Protein AF-A0A523ZZX2-F1 (afdb_monomer_lite)

Foldseek 3Di:
DDPPLLVVLVVVLLVQQVQAPDNVSNVQLVVQLVVCCVVPVPDDSLLSVLSNQQQSLNSPVVLDQDCVVDPDPVVSSVSRRVSSLVVSLVSCVVDPDDPVSNVSSSVND

pLDDT: mean 96.43, std 6.87, range [45.81, 98.75]

Structure (mmCIF, N/CA/C/O backbone):
data_AF-A0A523ZZX2-F1
#
_entry.id   AF-A0A523ZZX2-F1
#
loop_
_atom_site.group_PDB
_atom_site.id
_atom_site.type_symbol
_atom_site.label_atom_id
_atom_site.label_alt_id
_atom_site.label_comp_id
_atom_site.label_asym_id
_atom_site.label_entity_id
_atom_site.label_seq_id
_atom_site.pdbx_PDB_ins_code
_atom_site.Cartn_x
_atom_site.Cartn_y
_atom_site.Cartn_z
_atom_site.occupancy
_atom_site.B_iso_or_equiv
_atom_site.auth_seq_id
_atom_site.auth_comp_id
_atom_site.auth_asym_id
_atom_site.auth_atom_id
_atom_site.pdbx_PDB_model_num
ATOM 1 N N . MET A 1 1 ? 1.310 -0.068 28.083 1.00 45.81 1 MET A N 1
ATOM 2 C CA . MET A 1 1 ? 0.956 0.819 26.951 1.00 45.81 1 MET A CA 1
ATOM 3 C C . MET A 1 1 ? 0.427 -0.052 25.826 1.00 45.81 1 MET A C 1
ATOM 5 O O . MET A 1 1 ? 1.131 -0.978 25.446 1.00 45.81 1 MET A O 1
ATOM 9 N N . SER A 1 2 ? -0.796 0.165 25.332 1.00 57.66 2 SER A N 1
ATOM 10 C CA . SER A 1 2 ? -1.259 -0.560 24.141 1.00 57.66 2 SER A CA 1
ATOM 11 C C . SER A 1 2 ? -0.633 0.088 22.910 1.00 57.66 2 SER A C 1
ATOM 13 O O . SER A 1 2 ? -0.887 1.262 22.643 1.00 57.66 2 SER A O 1
ATOM 15 N N . ILE A 1 3 ? 0.190 -0.648 22.169 1.00 69.75 3 ILE A N 1
ATOM 16 C CA . ILE A 1 3 ? 0.691 -0.178 20.877 1.00 69.75 3 ILE A CA 1
ATOM 17 C C . ILE A 1 3 ? -0.514 0.029 19.954 1.00 69.75 3 ILE A C 1
ATOM 19 O O . ILE A 1 3 ? -1.322 -0.883 19.761 1.00 69.75 3 ILE A O 1
ATOM 23 N N . ASN A 1 4 ? -0.647 1.227 19.381 1.00 90.06 4 ASN A N 1
ATOM 24 C CA . ASN A 1 4 ? -1.592 1.458 18.295 1.00 90.06 4 ASN A CA 1
ATOM 25 C C . ASN A 1 4 ? -1.035 0.794 17.028 1.00 90.06 4 ASN A C 1
ATOM 27 O O . ASN A 1 4 ? -0.315 1.417 16.249 1.00 90.06 4 ASN A O 1
ATOM 31 N N . TYR A 1 5 ? -1.352 -0.488 16.843 1.00 92.69 5 TYR A N 1
ATOM 32 C CA . TYR A 1 5 ? -0.835 -1.297 15.739 1.00 92.69 5 TYR A CA 1
ATOM 33 C C . TYR A 1 5 ? -1.184 -0.721 14.360 1.00 92.69 5 TYR A C 1
ATOM 35 O O . TYR A 1 5 ? -0.416 -0.899 13.426 1.00 92.69 5 TYR A O 1
ATOM 43 N N . ARG A 1 6 ? -2.293 0.023 14.219 1.00 95.69 6 ARG A N 1
ATOM 44 C CA . ARG A 1 6 ? -2.641 0.687 12.951 1.00 95.69 6 ARG A CA 1
ATOM 45 C C . ARG A 1 6 ? -1.603 1.733 12.568 1.00 95.69 6 ARG A C 1
ATOM 47 O O . ARG A 1 6 ? -1.138 1.749 11.435 1.00 95.69 6 ARG A O 1
ATOM 54 N N . LYS A 1 7 ? -1.213 2.564 13.538 1.00 96.62 7 LYS A N 1
ATOM 55 C CA . LYS A 1 7 ? -0.178 3.579 13.339 1.00 96.62 7 LYS A CA 1
ATOM 56 C C . LYS A 1 7 ? 1.201 2.946 13.144 1.00 96.62 7 LYS A C 1
ATOM 58 O O . LYS A 1 7 ? 1.973 3.435 12.334 1.00 96.62 7 LYS A O 1
ATOM 63 N N . ALA A 1 8 ? 1.491 1.848 13.841 1.00 97.25 8 ALA A N 1
ATOM 64 C CA . ALA A 1 8 ? 2.743 1.114 13.663 1.00 97.25 8 ALA A CA 1
ATOM 65 C C . ALA A 1 8 ? 2.878 0.533 12.240 1.00 97.25 8 ALA A C 1
ATOM 67 O O . ALA A 1 8 ? 3.914 0.707 11.611 1.00 97.25 8 ALA A O 1
ATOM 68 N N . ILE A 1 9 ? 1.804 -0.049 11.693 1.00 98.19 9 ILE A N 1
ATOM 69 C CA . ILE A 1 9 ? 1.759 -0.537 10.304 1.00 98.19 9 ILE A CA 1
ATOM 70 C C . ILE A 1 9 ? 1.919 0.608 9.304 1.00 98.19 9 ILE A C 1
ATOM 72 O O . ILE A 1 9 ? 2.693 0.484 8.362 1.00 98.19 9 ILE A O 1
ATOM 76 N N . GLU A 1 10 ? 1.208 1.724 9.503 1.00 98.19 10 GLU A N 1
ATOM 77 C CA . GLU A 1 10 ? 1.363 2.917 8.660 1.00 98.19 10 GLU A CA 1
ATOM 78 C C . GLU A 1 10 ? 2.808 3.415 8.637 1.00 98.19 10 GLU A C 1
ATOM 80 O O . GLU A 1 10 ? 3.322 3.713 7.564 1.00 98.19 10 GLU A O 1
ATOM 85 N N . ASN A 1 11 ? 3.459 3.465 9.800 1.00 98.12 11 ASN A N 1
ATOM 86 C CA . ASN A 1 11 ? 4.848 3.891 9.906 1.00 98.12 11 ASN A CA 1
ATOM 87 C C . ASN A 1 11 ? 5.801 2.899 9.219 1.00 98.12 11 ASN A C 1
ATOM 89 O O . ASN A 1 11 ? 6.711 3.338 8.536 1.00 98.12 11 ASN A O 1
ATOM 93 N N . GLU A 1 12 ? 5.588 1.582 9.333 1.00 98.50 12 GLU A N 1
ATOM 94 C CA . GLU A 1 12 ? 6.413 0.602 8.604 1.00 98.50 12 GLU A CA 1
ATOM 95 C C . GLU A 1 12 ? 6.263 0.726 7.081 1.00 98.50 12 GLU A C 1
ATOM 97 O O . GLU A 1 12 ? 7.253 0.641 6.356 1.00 98.50 12 GLU A O 1
ATOM 102 N N . VAL A 1 13 ? 5.041 0.953 6.584 1.00 98.50 13 VAL A N 1
ATOM 103 C CA . VAL A 1 13 ? 4.807 1.218 5.156 1.00 98.50 13 VAL A CA 1
ATOM 104 C C . VAL A 1 13 ? 5.504 2.514 4.736 1.00 98.50 13 VAL A C 1
ATOM 106 O O . VAL A 1 13 ? 6.192 2.540 3.719 1.00 98.50 13 VAL A O 1
ATOM 109 N N . GLU A 1 14 ? 5.373 3.579 5.527 1.00 98.44 14 GLU A N 1
ATOM 110 C CA . GLU A 1 14 ? 6.032 4.863 5.274 1.00 98.44 14 GLU A CA 1
ATOM 111 C C . GLU A 1 14 ? 7.565 4.745 5.273 1.00 98.44 14 GLU A C 1
ATOM 113 O O . GLU A 1 14 ? 8.223 5.269 4.373 1.00 98.44 14 GLU A O 1
ATOM 118 N N . ASP A 1 15 ? 8.137 3.999 6.217 1.00 98.31 15 ASP A N 1
ATOM 119 C CA . ASP A 1 15 ? 9.574 3.735 6.315 1.00 98.31 15 ASP A CA 1
ATOM 120 C C . ASP A 1 15 ? 10.111 2.972 5.099 1.00 98.31 15 ASP A C 1
ATOM 122 O O . ASP A 1 15 ? 11.263 3.170 4.714 1.00 98.31 15 ASP A O 1
ATOM 126 N N . ILE A 1 16 ? 9.302 2.099 4.489 1.00 98.31 16 ILE A N 1
ATOM 127 C CA . ILE A 1 16 ? 9.665 1.403 3.250 1.00 98.31 16 ILE A CA 1
ATOM 128 C C . ILE A 1 16 ? 9.586 2.365 2.064 1.00 98.31 16 ILE A C 1
ATOM 130 O O . ILE A 1 16 ? 10.575 2.535 1.354 1.00 98.31 16 ILE A O 1
ATOM 134 N N . ILE A 1 17 ? 8.438 3.018 1.858 1.00 97.81 17 ILE A N 1
ATOM 135 C CA . ILE A 1 17 ? 8.199 3.858 0.673 1.00 97.81 17 ILE A CA 1
ATOM 136 C C . ILE A 1 17 ? 9.148 5.065 0.641 1.00 97.81 17 ILE A C 1
ATOM 138 O O . ILE A 1 17 ? 9.637 5.437 -0.424 1.00 97.81 17 ILE A O 1
ATOM 142 N N . SER A 1 18 ? 9.461 5.653 1.800 1.00 97.00 18 SER A N 1
ATOM 143 C CA . SER A 1 18 ? 10.398 6.782 1.918 1.00 97.00 18 SER A CA 1
ATOM 144 C C . SER A 1 18 ? 11.838 6.447 1.518 1.00 97.00 18 SER A C 1
ATOM 146 O O . SER A 1 18 ? 12.625 7.360 1.279 1.00 97.00 18 SER A O 1
ATOM 148 N N . ARG A 1 19 ? 12.186 5.157 1.419 1.00 95.56 19 ARG A N 1
ATOM 149 C CA . ARG A 1 19 ? 13.495 4.673 0.958 1.00 95.56 19 ARG A CA 1
ATOM 150 C C . ARG A 1 19 ? 13.508 4.296 -0.523 1.00 95.56 19 ARG A C 1
ATOM 152 O O . ARG A 1 19 ? 14.503 3.733 -0.970 1.00 95.56 19 ARG A O 1
ATOM 159 N N . SER A 1 20 ? 12.432 4.558 -1.271 1.00 96.31 20 SER A N 1
ATOM 160 C CA . SER A 1 20 ? 12.447 4.340 -2.719 1.00 96.31 20 SER A CA 1
ATOM 161 C C . SER A 1 20 ? 13.543 5.183 -3.372 1.00 96.31 20 SER A C 1
ATOM 163 O O . SER A 1 20 ? 13.689 6.368 -3.074 1.00 96.31 20 SER A O 1
ATOM 165 N N . ASP A 1 21 ? 14.267 4.583 -4.316 1.00 94.50 21 ASP A N 1
ATOM 166 C CA . ASP A 1 21 ? 15.223 5.292 -5.173 1.00 94.50 21 ASP A CA 1
ATOM 167 C C . ASP A 1 21 ? 14.521 6.242 -6.166 1.00 94.50 21 ASP A C 1
ATOM 169 O O . ASP A 1 21 ? 15.176 7.046 -6.829 1.00 94.50 21 ASP A O 1
ATOM 173 N N . VAL A 1 22 ? 13.191 6.142 -6.294 1.00 95.69 22 VAL A N 1
ATOM 174 C CA . VAL A 1 22 ? 12.354 7.008 -7.132 1.00 95.69 22 VAL A CA 1
ATOM 175 C C . VAL A 1 22 ? 11.645 8.029 -6.229 1.00 95.69 22 VAL A C 1
ATOM 177 O O . VAL A 1 22 ? 10.721 7.649 -5.500 1.00 95.69 22 VAL A O 1
ATOM 180 N N . PRO A 1 23 ? 12.033 9.320 -6.259 1.00 91.62 23 PRO A N 1
ATOM 181 C CA . PRO A 1 23 ? 11.469 10.350 -5.379 1.00 91.62 23 PRO A CA 1
ATOM 182 C C . PRO A 1 23 ? 9.941 10.474 -5.458 1.00 91.62 23 PRO A C 1
ATOM 184 O O . PRO A 1 23 ? 9.276 10.800 -4.471 1.00 91.62 23 PRO A O 1
ATOM 187 N N . GLU A 1 24 ? 9.374 10.203 -6.633 1.00 96.94 24 GLU A N 1
ATOM 188 C CA . GLU A 1 24 ? 7.947 10.306 -6.909 1.00 96.94 24 GLU A CA 1
ATOM 189 C C . GLU A 1 24 ? 7.117 9.239 -6.190 1.00 96.94 24 GLU A C 1
ATOM 191 O O . GLU A 1 24 ? 5.947 9.497 -5.918 1.00 96.94 24 GLU A O 1
ATOM 196 N N . ASP A 1 25 ? 7.679 8.076 -5.838 1.00 97.12 25 ASP A N 1
ATOM 197 C CA . ASP A 1 25 ? 6.906 6.976 -5.240 1.00 97.12 25 ASP A CA 1
ATOM 198 C C . ASP A 1 25 ? 6.302 7.378 -3.884 1.00 97.12 25 ASP A C 1
ATOM 200 O O . ASP A 1 25 ? 5.124 7.123 -3.617 1.00 97.12 25 ASP A O 1
ATOM 204 N N . TYR A 1 26 ? 7.074 8.069 -3.038 1.00 96.62 26 TYR A N 1
ATOM 205 C CA . TYR A 1 26 ? 6.583 8.532 -1.737 1.00 96.62 26 TYR A CA 1
ATOM 206 C C . TYR A 1 26 ? 5.559 9.661 -1.859 1.00 96.62 26 TYR A C 1
ATOM 208 O O . TYR A 1 26 ? 4.551 9.669 -1.145 1.00 96.62 26 TYR A O 1
ATOM 216 N N . ALA A 1 27 ? 5.782 10.600 -2.782 1.00 97.31 27 ALA A N 1
ATOM 217 C CA . ALA A 1 27 ? 4.815 11.655 -3.063 1.00 97.31 27 ALA A CA 1
ATOM 218 C C . ALA A 1 27 ? 3.501 11.070 -3.607 1.00 97.31 27 ALA A C 1
ATOM 220 O O . ALA A 1 27 ? 2.430 11.414 -3.112 1.00 97.31 27 ALA A O 1
ATOM 221 N N . HIS A 1 28 ? 3.588 10.128 -4.551 1.00 98.06 28 HIS A N 1
ATOM 222 C CA . HIS A 1 28 ? 2.454 9.412 -5.136 1.00 98.06 28 HIS A CA 1
ATOM 223 C C . HIS A 1 28 ? 1.628 8.687 -4.073 1.00 98.06 28 HIS A C 1
ATOM 225 O O . HIS A 1 28 ? 0.427 8.936 -3.967 1.00 98.06 28 HIS A O 1
ATOM 231 N N . ALA A 1 29 ? 2.257 7.864 -3.229 1.00 98.00 29 ALA A N 1
ATOM 232 C CA . ALA A 1 29 ? 1.567 7.135 -2.163 1.00 98.00 29 ALA A CA 1
ATOM 233 C C . ALA A 1 29 ? 0.783 8.073 -1.227 1.00 98.00 29 ALA A C 1
ATOM 235 O O . ALA A 1 29 ? -0.390 7.827 -0.919 1.00 98.00 29 ALA A O 1
ATOM 236 N N . LYS A 1 30 ? 1.401 9.190 -0.812 1.00 97.94 30 LYS A N 1
ATOM 237 C CA . LYS A 1 30 ? 0.736 10.204 0.020 1.00 97.94 30 LYS A CA 1
ATOM 238 C C . LYS A 1 30 ? -0.417 10.880 -0.713 1.00 97.94 30 LYS A C 1
ATOM 240 O O . LYS A 1 30 ? -1.522 10.928 -0.176 1.00 97.94 30 LYS A O 1
ATOM 245 N N . SER A 1 31 ? -0.194 11.341 -1.942 1.00 98.38 31 SER A N 1
ATOM 246 C CA . SER A 1 31 ? -1.227 12.007 -2.737 1.00 98.38 31 SER A CA 1
ATOM 247 C C . SER A 1 31 ? -2.427 11.100 -3.016 1.00 98.38 31 SER A C 1
ATOM 249 O O . SER A 1 31 ? -3.560 11.569 -2.956 1.00 98.38 31 SER A O 1
ATOM 251 N N . VAL A 1 32 ? -2.225 9.803 -3.264 1.00 98.31 32 VAL A N 1
ATOM 252 C CA . VAL A 1 32 ? -3.329 8.847 -3.457 1.00 98.31 32 VAL A CA 1
ATOM 253 C C . VAL A 1 32 ? -4.171 8.711 -2.184 1.00 98.31 32 VAL A C 1
ATOM 255 O O . VAL A 1 32 ? -5.397 8.825 -2.255 1.00 98.31 32 VAL A O 1
ATOM 258 N N . LYS A 1 33 ? -3.547 8.557 -1.006 1.00 98.25 33 LYS A N 1
ATOM 259 C CA . LYS A 1 33 ? -4.269 8.550 0.282 1.00 98.25 33 LYS A CA 1
ATOM 260 C C . LYS A 1 33 ? -5.024 9.865 0.520 1.00 98.25 33 LYS A C 1
ATOM 262 O O . LYS A 1 33 ? -6.173 9.842 0.963 1.00 98.25 33 LYS A O 1
ATOM 267 N N . GLU A 1 34 ? -4.413 11.008 0.209 1.00 98.44 34 GLU A N 1
ATOM 268 C CA . GLU A 1 34 ? -5.057 12.324 0.318 1.00 98.44 34 GLU A CA 1
ATOM 269 C C . GLU A 1 34 ? -6.273 12.453 -0.604 1.00 98.44 34 GLU A C 1
ATOM 271 O O . GLU A 1 34 ? -7.315 12.945 -0.176 1.00 98.44 34 GLU A O 1
ATOM 276 N N . TRP A 1 35 ? -6.178 11.991 -1.854 1.00 98.75 35 TRP A N 1
ATOM 277 C CA . TRP A 1 35 ? -7.312 11.983 -2.779 1.00 98.75 35 TRP A CA 1
ATOM 278 C C . TRP A 1 35 ? -8.439 11.072 -2.301 1.00 98.75 35 TRP A C 1
ATOM 280 O O . TRP A 1 35 ? -9.598 11.482 -2.350 1.00 98.75 35 TRP A O 1
ATOM 290 N N . VAL A 1 36 ? -8.119 9.888 -1.768 1.00 98.50 36 VAL A N 1
ATOM 291 C CA . VAL A 1 36 ? -9.112 9.008 -1.132 1.00 98.50 36 VAL A CA 1
ATOM 292 C C . VAL A 1 36 ? -9.859 9.745 -0.023 1.00 98.50 36 VAL A C 1
ATOM 294 O O . VAL A 1 36 ? -11.084 9.706 -0.000 1.00 98.50 36 VAL A O 1
ATOM 297 N N . LEU A 1 37 ? -9.154 10.472 0.846 1.00 98.38 37 LEU A N 1
ATOM 298 C CA . LEU A 1 37 ? -9.775 11.246 1.926 1.00 98.38 37 LEU A CA 1
ATOM 299 C C . LEU A 1 37 ? -10.563 12.466 1.427 1.00 98.38 37 LEU A C 1
ATOM 301 O O . LEU A 1 37 ? -11.561 12.833 2.040 1.00 98.38 37 LEU A O 1
ATOM 305 N N . LYS A 1 38 ? -10.160 13.081 0.308 1.00 98.50 38 LYS A N 1
ATOM 306 C CA . LYS A 1 38 ? -10.914 14.177 -0.325 1.00 98.50 38 LYS A CA 1
ATOM 307 C C . LYS A 1 38 ? -12.234 13.694 -0.926 1.00 98.50 38 LYS A C 1
ATOM 309 O O . LYS A 1 38 ? -13.255 14.346 -0.734 1.00 98.50 38 LYS A O 1
ATOM 314 N N . PHE A 1 39 ? -12.224 12.571 -1.646 1.00 98.25 39 PHE A N 1
ATOM 315 C CA . PHE A 1 39 ? -13.434 12.011 -2.260 1.00 98.25 39 PHE A CA 1
ATOM 316 C C . PHE A 1 39 ? -14.318 11.272 -1.259 1.00 98.25 39 PHE A C 1
ATOM 318 O O . PHE A 1 39 ? -15.537 11.242 -1.411 1.00 98.25 39 PHE A O 1
ATOM 325 N N . ARG A 1 40 ? -13.703 10.672 -0.240 1.00 97.56 40 ARG A N 1
ATOM 326 C CA . ARG A 1 40 ? -14.375 9.882 0.781 1.00 97.56 40 ARG A CA 1
ATOM 327 C C . ARG A 1 40 ? -13.821 10.2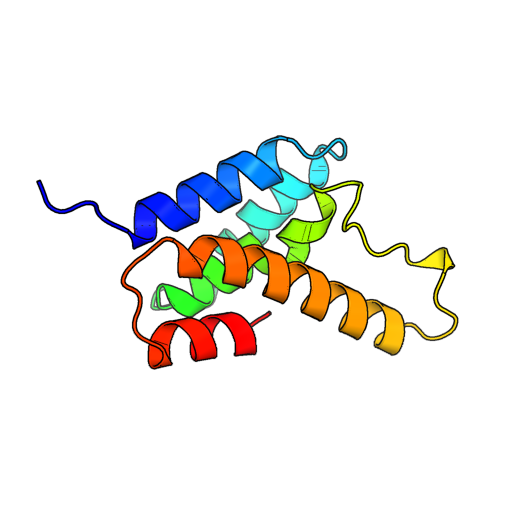22 2.172 1.00 97.56 40 ARG A C 1
ATOM 329 O O . ARG A 1 40 ? -12.985 9.485 2.698 1.00 97.56 40 ARG A O 1
ATOM 336 N N . PRO A 1 41 ? -14.295 11.313 2.800 1.00 97.88 41 PRO A N 1
ATOM 337 C CA . PRO A 1 41 ? -13.829 11.723 4.127 1.00 97.88 41 PRO A CA 1
ATOM 338 C C . PRO A 1 41 ? -14.081 10.685 5.232 1.00 97.88 41 PRO A C 1
ATOM 340 O O . PRO A 1 41 ? -13.376 10.6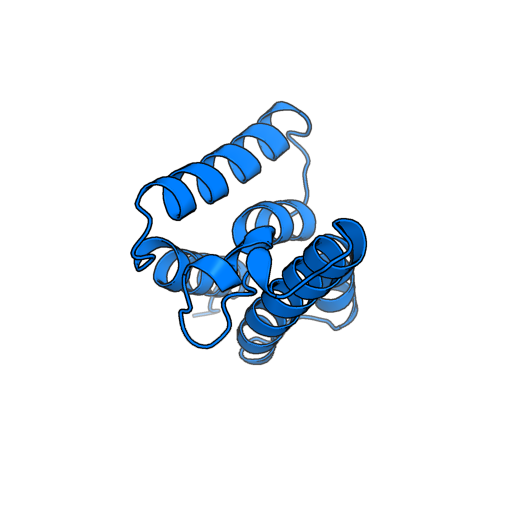71 6.236 1.00 97.88 41 PRO A O 1
ATOM 343 N N . ASP A 1 42 ? -15.062 9.796 5.046 1.00 97.56 42 ASP A N 1
ATOM 344 C CA . ASP A 1 42 ? -15.387 8.676 5.938 1.00 97.56 42 ASP A CA 1
ATOM 345 C C . ASP A 1 42 ? -14.606 7.387 5.614 1.00 97.56 42 ASP A C 1
ATOM 347 O O . ASP A 1 42 ? -14.923 6.329 6.163 1.00 97.56 42 ASP A O 1
ATOM 351 N N . ALA A 1 43 ? -13.617 7.434 4.709 1.00 98.06 43 ALA A N 1
ATOM 352 C CA . ALA A 1 43 ? -12.836 6.267 4.313 1.00 98.06 43 ALA A CA 1
ATOM 353 C C . ALA A 1 43 ? -12.267 5.566 5.547 1.00 98.06 43 ALA A C 1
ATOM 355 O O . ALA A 1 43 ? -11.499 6.145 6.318 1.00 98.06 43 ALA A O 1
ATOM 356 N N . ASP A 1 44 ? -12.635 4.301 5.738 1.00 97.88 44 ASP A N 1
ATOM 357 C CA . ASP A 1 44 ? -12.116 3.553 6.868 1.00 97.88 44 ASP A CA 1
ATOM 358 C C . ASP A 1 44 ? -10.615 3.285 6.732 1.00 97.88 44 ASP A C 1
ATOM 360 O O . ASP A 1 44 ? -10.001 3.421 5.671 1.00 97.88 44 ASP A O 1
ATOM 364 N N . TRP A 1 45 ? -10.016 2.880 7.849 1.00 97.81 45 TRP A N 1
ATOM 365 C CA . TRP A 1 45 ? -8.582 2.639 7.919 1.00 97.81 45 TRP A CA 1
ATOM 366 C C . TRP A 1 45 ? -8.084 1.630 6.874 1.00 97.81 45 TRP A C 1
ATOM 368 O O . TRP A 1 45 ? -6.981 1.798 6.368 1.00 97.81 45 TRP A O 1
ATOM 378 N N . ALA A 1 46 ? -8.888 0.618 6.517 1.00 98.38 46 ALA A N 1
ATOM 379 C CA . ALA A 1 46 ? -8.476 -0.390 5.545 1.00 98.38 46 ALA A CA 1
ATOM 380 C C . ALA A 1 46 ? -8.335 0.208 4.138 1.00 98.38 46 ALA A C 1
ATOM 382 O O . ALA A 1 46 ? -7.353 -0.071 3.458 1.00 98.38 46 ALA A O 1
ATOM 383 N N . LEU A 1 47 ? -9.271 1.070 3.730 1.00 98.62 47 LEU A N 1
ATOM 384 C CA . LEU A 1 47 ? -9.166 1.792 2.462 1.00 98.62 47 LEU A CA 1
ATOM 385 C C . LEU A 1 47 ? -7.989 2.775 2.462 1.00 98.62 47 LEU A C 1
ATOM 387 O O . LEU A 1 47 ? -7.256 2.856 1.481 1.00 98.62 47 LEU A O 1
ATOM 391 N N . GLN A 1 48 ? -7.771 3.484 3.569 1.00 98.69 48 GLN A N 1
ATOM 392 C CA . GLN A 1 48 ? -6.660 4.429 3.683 1.00 98.69 48 GLN A CA 1
ATOM 393 C C . GLN A 1 48 ? -5.286 3.750 3.592 1.00 98.69 48 GLN A C 1
ATOM 395 O O . GLN A 1 48 ? -4.406 4.255 2.895 1.00 98.69 48 GLN A O 1
ATOM 400 N N . ILE A 1 49 ? -5.081 2.629 4.295 1.00 98.62 49 ILE A N 1
ATOM 401 C CA . ILE A 1 49 ? -3.796 1.920 4.269 1.00 98.62 49 ILE A CA 1
ATOM 402 C C . ILE A 1 49 ? -3.578 1.185 2.945 1.00 98.62 49 ILE A C 1
ATOM 404 O O . ILE A 1 49 ? -2.461 1.206 2.442 1.00 98.62 49 ILE A O 1
ATOM 408 N N . ALA A 1 50 ? -4.628 0.614 2.339 1.00 98.75 50 ALA A N 1
ATOM 409 C CA . ALA A 1 50 ? -4.534 0.021 1.004 1.00 98.75 50 ALA A CA 1
ATOM 410 C C . ALA A 1 50 ? -4.107 1.071 -0.031 1.00 98.75 50 ALA A C 1
ATOM 412 O O . ALA A 1 50 ? -3.141 0.861 -0.751 1.00 98.75 50 ALA A O 1
ATOM 413 N N . ALA A 1 51 ? -4.736 2.250 -0.024 1.00 98.69 51 ALA A N 1
ATOM 414 C CA . ALA A 1 51 ? -4.363 3.364 -0.893 1.00 98.69 51 ALA A CA 1
ATOM 415 C C . ALA A 1 51 ? -2.902 3.809 -0.700 1.00 98.69 51 ALA A C 1
ATOM 417 O O . ALA A 1 51 ? -2.194 4.059 -1.673 1.00 98.69 51 ALA A O 1
ATOM 418 N N . PHE A 1 52 ? -2.435 3.873 0.549 1.00 98.75 52 PHE A N 1
ATOM 419 C CA . PHE A 1 52 ? -1.059 4.258 0.861 1.00 98.75 52 PHE A CA 1
ATOM 420 C C . PHE A 1 52 ? -0.029 3.193 0.455 1.00 98.75 52 PHE A C 1
ATOM 422 O O . PHE A 1 52 ? 1.071 3.538 0.041 1.00 98.75 52 PHE A O 1
ATOM 429 N N . ALA A 1 53 ? -0.387 1.909 0.542 1.00 98.56 53 ALA A N 1
ATOM 430 C CA . ALA A 1 53 ? 0.519 0.786 0.310 1.00 98.56 53 ALA A CA 1
ATOM 431 C C . ALA A 1 53 ? 0.373 0.109 -1.065 1.00 98.56 53 ALA A C 1
ATOM 433 O O . ALA A 1 53 ? 1.126 -0.818 -1.345 1.00 98.56 53 ALA A O 1
ATOM 434 N N . HIS A 1 54 ? -0.563 0.530 -1.924 1.00 98.38 54 HIS A N 1
ATOM 435 C CA . HIS A 1 54 ? -0.884 -0.194 -3.168 1.00 98.38 54 HIS A CA 1
ATOM 436 C C . HIS A 1 54 ? 0.309 -0.369 -4.128 1.00 98.38 54 HIS A C 1
ATOM 438 O O . HIS A 1 54 ? 0.356 -1.323 -4.899 1.00 98.38 54 HIS A O 1
ATOM 444 N N . ASP A 1 55 ? 1.296 0.526 -4.049 1.00 98.31 55 ASP A N 1
ATOM 445 C CA . ASP A 1 55 ? 2.528 0.512 -4.843 1.00 98.31 55 ASP A CA 1
ATOM 446 C C . ASP A 1 55 ? 3.786 0.301 -3.964 1.00 98.31 55 ASP A C 1
ATOM 448 O O . ASP A 1 55 ? 4.896 0.615 -4.392 1.00 98.31 55 ASP A O 1
ATOM 452 N N . VAL A 1 56 ? 3.649 -0.210 -2.728 1.00 98.50 56 VAL A N 1
ATOM 453 C CA . VAL A 1 56 ? 4.758 -0.327 -1.750 1.00 98.50 56 VAL A CA 1
ATOM 454 C C . VAL A 1 56 ? 5.942 -1.152 -2.268 1.00 98.50 56 VAL A C 1
ATOM 456 O O . VAL A 1 56 ? 7.090 -0.899 -1.904 1.00 98.50 56 VAL A O 1
ATOM 459 N N . GLU A 1 57 ? 5.684 -2.113 -3.156 1.00 98.19 57 GLU A N 1
ATOM 460 C CA . GLU A 1 57 ? 6.711 -2.950 -3.776 1.00 98.19 57 GLU A CA 1
ATOM 461 C C . GLU A 1 57 ? 7.737 -2.152 -4.598 1.00 98.19 57 GLU A C 1
ATOM 463 O O . GLU A 1 57 ? 8.896 -2.565 -4.695 1.00 98.19 57 GLU A O 1
ATOM 468 N N . ARG A 1 58 ? 7.363 -0.967 -5.110 1.00 97.44 58 ARG A N 1
ATOM 469 C CA . ARG A 1 58 ? 8.248 -0.127 -5.934 1.00 97.44 58 ARG A CA 1
ATOM 470 C C . ARG A 1 58 ? 9.500 0.325 -5.200 1.00 97.44 58 ARG A C 1
ATOM 472 O O . ARG A 1 58 ? 10.543 0.489 -5.836 1.00 97.44 58 ARG A O 1
ATOM 479 N N . ALA A 1 59 ? 9.392 0.475 -3.881 1.00 97.81 59 ALA A N 1
ATOM 480 C CA . ALA A 1 59 ? 10.477 0.871 -2.994 1.00 97.81 59 ALA A CA 1
ATOM 481 C C . ALA A 1 59 ? 11.394 -0.300 -2.590 1.00 97.81 59 ALA A C 1
ATOM 483 O O . ALA A 1 59 ? 12.353 -0.114 -1.845 1.00 97.81 59 ALA A O 1
ATOM 484 N N . LEU A 1 60 ? 11.114 -1.523 -3.057 1.00 97.06 60 LEU A N 1
ATOM 485 C CA . LEU A 1 60 ? 11.862 -2.732 -2.719 1.00 97.06 60 LEU A CA 1
ATOM 486 C C . LEU A 1 60 ? 12.493 -3.329 -3.989 1.00 97.06 60 LEU A C 1
ATOM 488 O O . LEU A 1 60 ? 11.862 -4.153 -4.651 1.00 97.06 60 LEU A O 1
ATOM 492 N N . PRO A 1 61 ? 13.764 -3.019 -4.323 1.00 94.00 61 PRO A N 1
ATOM 493 C CA . PRO A 1 61 ? 14.384 -3.425 -5.592 1.00 94.00 61 PRO A CA 1
ATOM 494 C C . PRO A 1 61 ? 14.325 -4.928 -5.903 1.00 94.00 61 PRO A C 1
ATOM 496 O O . PRO A 1 61 ? 14.242 -5.320 -7.063 1.00 94.00 61 PRO A O 1
ATOM 499 N N . LYS A 1 62 ? 14.347 -5.784 -4.870 1.00 94.94 62 LYS A N 1
ATOM 500 C CA . LYS A 1 62 ? 14.251 -7.248 -5.020 1.00 94.94 62 LYS A CA 1
ATOM 501 C C . LYS A 1 62 ? 12.835 -7.756 -5.307 1.00 94.94 62 LYS A C 1
ATOM 503 O O . LYS A 1 62 ? 12.700 -8.877 -5.783 1.00 94.94 62 LYS A O 1
ATOM 508 N N . ARG A 1 63 ? 11.806 -6.971 -4.983 1.00 95.31 63 ARG A N 1
ATOM 509 C CA . ARG A 1 63 ? 10.387 -7.309 -5.180 1.00 95.31 63 ARG A CA 1
ATOM 510 C C . ARG A 1 63 ? 9.744 -6.526 -6.321 1.00 95.31 63 ARG A C 1
ATOM 512 O O . ARG A 1 63 ? 8.693 -6.937 -6.800 1.00 95.31 63 ARG A O 1
ATOM 519 N N . LYS A 1 64 ? 10.414 -5.459 -6.774 1.00 96.56 64 LYS A N 1
ATOM 520 C CA . LYS A 1 64 ? 9.949 -4.574 -7.834 1.00 96.56 64 LYS A CA 1
ATOM 521 C C . LYS A 1 64 ? 9.563 -5.345 -9.096 1.00 96.56 64 LYS A C 1
ATOM 523 O O . LYS A 1 64 ? 10.415 -5.953 -9.754 1.00 96.56 64 LYS A O 1
ATOM 528 N N . VAL A 1 65 ? 8.295 -5.272 -9.475 1.00 97.50 65 VAL A N 1
ATOM 529 C CA . VAL A 1 65 ? 7.760 -5.868 -10.695 1.00 97.50 65 VAL A CA 1
ATOM 530 C C . VAL A 1 65 ? 8.136 -4.984 -11.883 1.00 97.50 65 VAL A C 1
ATOM 532 O O . VAL A 1 65 ? 7.784 -3.810 -11.978 1.00 97.50 65 VAL A O 1
ATOM 535 N N . ILE A 1 66 ? 8.892 -5.547 -12.825 1.00 96.81 66 ILE A N 1
ATOM 536 C CA . ILE A 1 66 ? 9.457 -4.787 -13.945 1.00 96.81 66 ILE A CA 1
ATOM 537 C C . ILE A 1 66 ? 8.530 -4.891 -15.159 1.00 96.81 66 ILE A C 1
ATOM 539 O O . ILE A 1 66 ? 8.450 -5.948 -15.783 1.00 96.81 66 ILE A O 1
ATOM 543 N N . ARG A 1 67 ? 7.890 -3.777 -15.546 1.00 96.38 67 ARG A N 1
ATOM 544 C CA . ARG A 1 67 ? 6.940 -3.700 -16.678 1.00 96.38 67 ARG A CA 1
ATOM 545 C C . ARG A 1 67 ? 7.455 -4.328 -17.974 1.00 96.38 67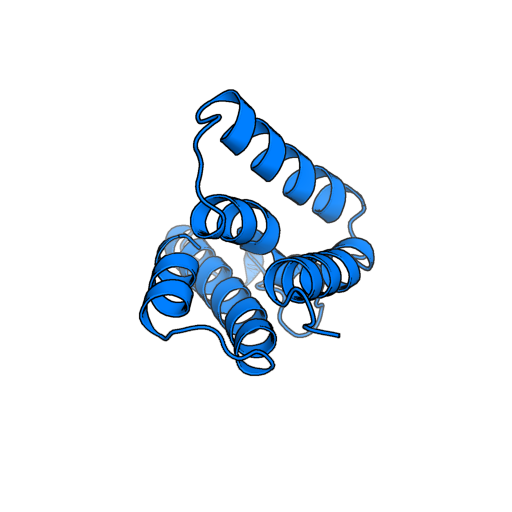 ARG A C 1
ATOM 547 O O . ARG A 1 67 ? 6.675 -4.976 -18.666 1.00 96.38 67 ARG A O 1
ATOM 554 N N . SER A 1 68 ? 8.733 -4.151 -18.314 1.00 97.19 68 SER A N 1
ATOM 555 C CA . SER A 1 68 ? 9.317 -4.675 -19.560 1.00 97.19 68 SER A CA 1
ATOM 556 C C . SER A 1 68 ? 9.448 -6.203 -19.600 1.00 97.19 68 SER A C 1
ATOM 558 O O . SER A 1 68 ? 9.688 -6.752 -20.670 1.00 97.19 68 SER A O 1
ATOM 560 N N . LYS A 1 69 ? 9.262 -6.900 -18.469 1.00 97.44 69 LYS A N 1
ATOM 561 C CA . LYS A 1 69 ? 9.235 -8.372 -18.405 1.00 97.44 69 LYS A CA 1
ATOM 562 C C . LYS A 1 69 ? 7.874 -8.979 -18.757 1.00 97.44 69 LYS A C 1
ATOM 564 O O . LYS A 1 69 ? 7.759 -10.198 -18.808 1.00 97.44 69 LYS A O 1
ATOM 569 N N . PHE A 1 70 ? 6.858 -8.150 -18.988 1.00 97.94 70 PHE A N 1
ATOM 570 C CA . PHE A 1 70 ? 5.499 -8.588 -19.289 1.00 97.94 70 PHE A CA 1
ATOM 571 C C . PHE A 1 70 ? 5.109 -8.165 -20.699 1.00 97.94 70 PHE A C 1
ATOM 573 O O . PHE A 1 70 ? 5.325 -7.019 -21.099 1.00 97.94 70 PHE A O 1
ATOM 580 N N . TYR A 1 71 ? 4.499 -9.082 -21.444 1.00 96.75 71 TYR A N 1
ATOM 581 C CA . TYR A 1 71 ? 3.910 -8.768 -22.741 1.00 96.75 71 TYR A CA 1
ATOM 582 C C . TYR A 1 71 ? 2.601 -7.990 -22.555 1.00 96.75 71 TYR A C 1
ATOM 584 O O . TYR A 1 71 ? 2.465 -6.865 -23.043 1.00 96.75 71 TYR A O 1
ATOM 592 N N . ASP A 1 72 ? 1.686 -8.550 -21.764 1.00 98.19 72 ASP A N 1
ATOM 593 C CA . ASP A 1 72 ? 0.382 -7.964 -21.480 1.00 98.19 72 ASP A CA 1
ATOM 594 C C . ASP A 1 72 ? 0.428 -6.955 -20.318 1.00 98.19 72 ASP A C 1
ATOM 596 O O . ASP A 1 72 ? 1.173 -7.099 -19.343 1.00 98.19 72 ASP A O 1
ATOM 600 N N . TYR A 1 73 ? -0.363 -5.888 -20.441 1.00 97.06 73 TYR A N 1
ATOM 601 C CA . TYR A 1 73 ? -0.420 -4.835 -19.430 1.00 97.06 73 TYR A CA 1
ATOM 602 C C . TYR A 1 73 ? -1.199 -5.263 -18.181 1.00 97.06 73 TYR A C 1
ATOM 604 O O . TYR A 1 73 ? -0.813 -4.884 -17.074 1.00 97.06 73 TYR A O 1
ATOM 612 N N . ASN A 1 74 ? -2.264 -6.053 -18.334 1.00 97.94 74 ASN A N 1
ATOM 613 C CA . ASN A 1 74 ? -3.045 -6.541 -17.202 1.00 97.94 74 ASN A CA 1
ATOM 614 C C . ASN A 1 74 ? -2.24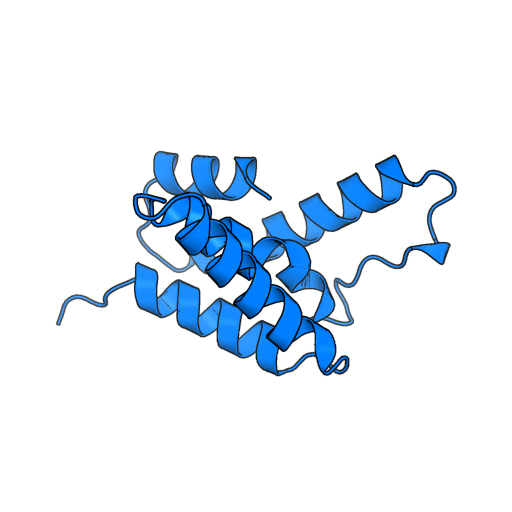9 -7.571 -16.404 1.00 97.94 74 ASN A C 1
ATOM 616 O O . ASN A 1 74 ? -2.259 -7.502 -15.180 1.00 97.94 74 ASN A O 1
ATOM 620 N N . ASP A 1 75 ? -1.482 -8.442 -17.062 1.00 98.31 75 ASP A N 1
ATOM 621 C CA . ASP A 1 75 ? -0.571 -9.367 -16.375 1.00 98.31 75 ASP A CA 1
ATOM 622 C C . ASP A 1 75 ? 0.454 -8.616 -15.517 1.00 98.31 75 ASP A C 1
ATOM 624 O O . ASP A 1 75 ? 0.668 -8.960 -14.352 1.00 98.31 75 ASP A O 1
ATOM 628 N N . PHE A 1 76 ? 1.033 -7.535 -16.052 1.00 98.38 76 PHE A N 1
ATOM 629 C CA . PHE A 1 76 ? 1.897 -6.648 -15.275 1.00 98.38 76 PHE A CA 1
ATOM 630 C C . PHE A 1 76 ? 1.159 -6.044 -14.074 1.00 98.38 76 PHE A C 1
ATOM 632 O O . PHE A 1 76 ? 1.680 -6.077 -12.962 1.00 98.38 76 PHE A O 1
ATOM 639 N N . LYS A 1 77 ? -0.044 -5.494 -14.279 1.00 98.06 77 LYS A N 1
ATOM 640 C CA . LYS A 1 77 ? -0.831 -4.874 -13.202 1.00 98.06 77 LYS A CA 1
ATOM 641 C C . LYS A 1 77 ? -1.232 -5.879 -12.121 1.00 98.06 77 LYS A C 1
ATOM 643 O O . LYS A 1 77 ? -1.177 -5.524 -10.948 1.00 98.06 77 LYS A O 1
ATOM 648 N N . ASN A 1 78 ? -1.560 -7.112 -12.501 1.00 98.19 78 ASN A N 1
ATOM 649 C CA . ASN A 1 78 ? -1.882 -8.199 -11.581 1.00 98.19 78 ASN A CA 1
ATOM 650 C C . ASN A 1 78 ? -0.658 -8.605 -10.753 1.00 98.19 78 ASN A C 1
ATOM 652 O O . ASN A 1 78 ? -0.746 -8.690 -9.532 1.00 98.19 78 ASN A O 1
ATOM 656 N N . ALA A 1 79 ? 0.496 -8.805 -11.398 1.00 98.50 79 ALA A N 1
ATOM 657 C CA . ALA A 1 79 ? 1.739 -9.128 -10.700 1.00 98.50 79 ALA A CA 1
ATOM 658 C C . ALA A 1 79 ? 2.177 -7.996 -9.755 1.00 98.50 79 ALA A C 1
ATOM 660 O O . ALA A 1 79 ? 2.609 -8.252 -8.634 1.00 98.50 79 ALA A O 1
ATOM 661 N N . HIS A 1 80 ? 2.026 -6.747 -10.199 1.00 98.25 80 HIS A N 1
ATOM 662 C CA . HIS A 1 80 ? 2.298 -5.541 -9.419 1.00 98.25 80 HIS A CA 1
ATOM 663 C C . HIS A 1 80 ? 1.433 -5.465 -8.151 1.00 98.25 80 HIS A C 1
ATOM 665 O O . HIS A 1 80 ? 1.965 -5.323 -7.052 1.00 98.25 80 HIS A O 1
ATOM 671 N N . ALA A 1 81 ? 0.113 -5.624 -8.291 1.00 98.38 81 ALA A N 1
ATOM 672 C CA . ALA A 1 81 ? -0.813 -5.634 -7.159 1.00 98.38 81 ALA A CA 1
ATOM 673 C C . ALA A 1 81 ? -0.508 -6.785 -6.187 1.00 98.38 81 ALA A C 1
ATOM 675 O O . ALA A 1 81 ? -0.436 -6.570 -4.978 1.00 98.38 81 ALA A O 1
ATOM 676 N N . LEU A 1 82 ? -0.240 -7.988 -6.711 1.00 98.62 82 LEU A N 1
ATOM 677 C CA . LEU A 1 82 ? 0.107 -9.152 -5.896 1.00 98.62 82 LEU A CA 1
ATOM 678 C C . LEU A 1 82 ? 1.392 -8.923 -5.084 1.00 98.62 82 LEU A C 1
ATOM 680 O O . LEU A 1 82 ? 1.396 -9.177 -3.883 1.00 98.62 82 LEU A O 1
ATOM 684 N N . SER A 1 83 ? 2.447 -8.382 -5.702 1.00 98.56 83 SER A N 1
ATOM 685 C CA . SER A 1 83 ? 3.713 -8.079 -5.014 1.00 98.56 83 SER A CA 1
ATOM 686 C C . SER A 1 83 ? 3.513 -7.071 -3.872 1.00 98.56 83 SER A C 1
ATOM 688 O O . SER A 1 83 ? 3.967 -7.296 -2.747 1.00 98.56 83 SER A O 1
ATOM 690 N N . SER A 1 84 ? 2.756 -5.991 -4.105 1.00 98.62 84 SER A N 1
ATOM 691 C CA . SER A 1 84 ? 2.398 -5.032 -3.047 1.00 98.62 84 SER A CA 1
ATOM 692 C C . SER A 1 84 ? 1.553 -5.663 -1.936 1.00 98.62 84 SER A C 1
ATOM 694 O O . SER A 1 84 ? 1.789 -5.392 -0.754 1.00 98.62 84 SER A O 1
ATOM 696 N N . ALA A 1 85 ? 0.590 -6.520 -2.291 1.00 98.69 85 ALA A N 1
ATOM 697 C CA . ALA A 1 85 ? -0.265 -7.228 -1.343 1.00 98.69 85 ALA A CA 1
ATOM 698 C C . ALA A 1 85 ? 0.549 -8.167 -0.433 1.00 98.69 85 ALA A C 1
ATOM 700 O O . ALA A 1 85 ? 0.340 -8.177 0.781 1.00 98.69 85 ALA A O 1
ATOM 701 N N . GLU A 1 86 ? 1.522 -8.895 -0.988 1.00 98.69 86 GLU A N 1
ATOM 702 C CA . GLU A 1 86 ? 2.447 -9.743 -0.225 1.00 98.69 86 GLU A CA 1
ATOM 703 C C . GLU A 1 86 ? 3.286 -8.920 0.764 1.00 98.69 86 GLU A C 1
ATOM 705 O O . GLU A 1 86 ? 3.412 -9.286 1.934 1.00 98.69 86 GLU A O 1
ATOM 710 N N . VAL A 1 87 ? 3.809 -7.764 0.337 1.00 98.69 87 VAL A N 1
ATOM 711 C CA . VAL A 1 87 ? 4.593 -6.873 1.212 1.00 98.69 87 VAL A CA 1
ATOM 712 C C . VAL A 1 87 ? 3.759 -6.373 2.392 1.00 98.69 87 VAL A C 1
ATOM 714 O O . VAL A 1 87 ? 4.197 -6.476 3.540 1.00 98.69 87 VAL A O 1
ATOM 717 N N . ILE A 1 88 ? 2.550 -5.849 2.156 1.00 98.44 88 ILE A N 1
ATOM 718 C CA . ILE A 1 88 ? 1.717 -5.380 3.272 1.00 98.44 88 ILE A CA 1
ATOM 719 C C . ILE A 1 88 ? 1.226 -6.540 4.145 1.00 98.44 88 ILE A C 1
ATOM 721 O O . ILE A 1 88 ? 1.067 -6.358 5.354 1.00 98.44 88 ILE A O 1
ATOM 725 N N . GLN A 1 89 ? 1.001 -7.730 3.577 1.00 98.62 89 GLN A N 1
ATOM 726 C CA . GLN A 1 89 ? 0.623 -8.913 4.346 1.00 98.62 89 GLN A CA 1
ATOM 727 C C . GLN A 1 89 ? 1.705 -9.262 5.370 1.00 98.62 89 GLN A C 1
ATOM 729 O O . GLN A 1 89 ? 1.391 -9.394 6.554 1.00 98.62 89 GLN A O 1
ATOM 734 N N . GLU A 1 90 ? 2.970 -9.296 4.949 1.00 98.62 90 GLU A N 1
ATOM 735 C CA . GLU A 1 90 ? 4.112 -9.536 5.838 1.00 98.62 90 GLU A CA 1
ATOM 736 C C . GLU A 1 90 ? 4.215 -8.500 6.964 1.00 98.62 90 GLU A C 1
ATOM 738 O O . GLU A 1 90 ? 4.549 -8.848 8.097 1.00 98.62 90 GLU A O 1
ATOM 743 N N . ILE A 1 91 ? 3.907 -7.228 6.687 1.00 98.44 91 ILE A N 1
ATOM 744 C CA . ILE A 1 91 ? 3.858 -6.182 7.720 1.00 98.44 91 ILE A CA 1
ATOM 745 C C . ILE A 1 91 ? 2.703 -6.461 8.688 1.00 98.44 91 ILE A C 1
ATOM 747 O O . ILE A 1 91 ? 2.910 -6.515 9.897 1.00 98.44 91 ILE A O 1
ATOM 751 N N . MET A 1 92 ? 1.487 -6.682 8.179 1.00 98.06 92 MET A N 1
ATOM 752 C CA . MET A 1 92 ? 0.290 -6.928 8.993 1.00 98.06 92 MET A CA 1
ATOM 753 C C . MET A 1 92 ? 0.379 -8.202 9.842 1.00 98.06 92 MET A C 1
ATOM 755 O O . MET A 1 92 ? -0.272 -8.285 10.887 1.00 98.06 92 MET A O 1
ATOM 759 N N . ASP A 1 93 ? 1.152 -9.198 9.413 1.00 98.12 93 ASP A N 1
ATOM 760 C CA . ASP A 1 93 ? 1.363 -10.452 10.138 1.00 98.12 93 ASP A CA 1
ATOM 761 C C . ASP A 1 93 ? 2.205 -10.292 11.409 1.00 98.12 93 ASP A C 1
ATOM 763 O O . ASP A 1 93 ? 2.083 -11.110 12.320 1.00 98.12 93 ASP A O 1
ATOM 767 N N . LYS A 1 94 ? 2.930 -9.176 11.553 1.00 97.62 94 LYS A N 1
ATOM 768 C CA . LYS A 1 94 ? 3.631 -8.798 12.794 1.00 97.62 94 LYS A CA 1
ATOM 769 C C . LYS A 1 94 ? 2.689 -8.288 13.891 1.00 97.62 94 LYS A C 1
ATOM 771 O O . LYS A 1 94 ? 3.105 -8.135 15.038 1.00 97.62 94 LYS A O 1
ATOM 776 N N . TYR A 1 95 ? 1.427 -8.004 13.557 1.00 96.69 95 TYR A N 1
ATOM 777 C CA . TYR A 1 95 ? 0.478 -7.323 14.437 1.00 96.69 95 TYR A CA 1
ATOM 778 C C . TYR A 1 95 ? -0.798 -8.144 14.683 1.00 96.69 95 TYR A C 1
ATOM 780 O O . TYR A 1 95 ? -1.225 -8.918 13.821 1.00 96.69 95 TYR A O 1
ATOM 788 N N . PRO A 1 96 ? -1.484 -7.940 15.828 1.00 95.06 96 PRO A N 1
ATOM 789 C CA . PRO A 1 96 ? -2.708 -8.662 16.190 1.00 95.06 96 PRO A CA 1
ATOM 790 C C . PRO A 1 96 ? -3.952 -8.138 15.441 1.00 95.06 96 PRO A C 1
ATOM 792 O O . PRO A 1 96 ? -4.965 -7.767 16.035 1.00 95.06 96 PRO A O 1
ATOM 795 N N . LEU A 1 97 ? -3.885 -8.085 14.110 1.00 94.75 97 LEU A N 1
ATOM 796 C CA . LEU A 1 97 ? -4.996 -7.724 13.233 1.00 94.75 97 LEU A CA 1
ATOM 797 C C . LEU A 1 97 ? -5.911 -8.920 12.977 1.00 94.75 97 LEU A C 1
ATOM 799 O O . LEU A 1 97 ? -5.458 -10.004 12.610 1.00 94.75 97 LEU A O 1
ATOM 803 N N . SER A 1 98 ? -7.224 -8.703 13.075 1.00 95.75 98 SER A N 1
ATOM 804 C CA . SER A 1 98 ? -8.193 -9.735 12.698 1.00 95.75 98 SER A CA 1
ATOM 805 C C . S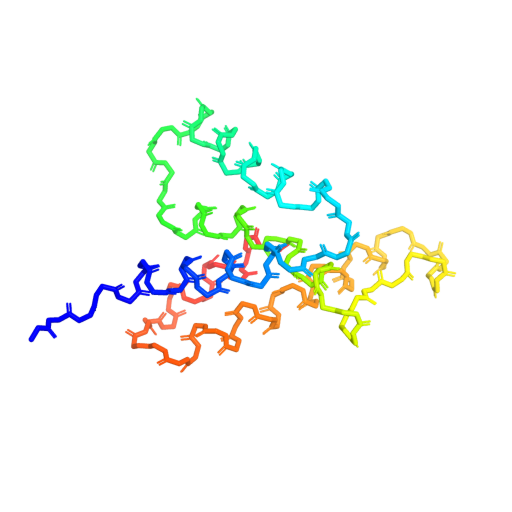ER A 1 98 ? -8.073 -10.102 11.214 1.00 95.75 98 SER A C 1
ATOM 807 O O . SER A 1 98 ? -7.875 -9.234 10.357 1.00 95.75 98 SER A O 1
ATOM 809 N N . ARG A 1 99 ? -8.299 -11.381 10.893 1.00 97.31 99 ARG A N 1
ATOM 810 C CA . ARG A 1 99 ? -8.320 -11.882 9.509 1.00 97.31 99 ARG A CA 1
ATOM 811 C C . ARG A 1 99 ? -9.290 -11.104 8.616 1.00 97.31 99 ARG A C 1
ATOM 813 O O . ARG A 1 99 ? -8.979 -10.840 7.463 1.00 97.31 99 ARG A O 1
ATOM 820 N N . LYS A 1 100 ? -10.434 -10.674 9.163 1.00 97.94 100 LYS A N 1
ATOM 821 C CA . LYS A 1 100 ? -11.422 -9.853 8.446 1.00 97.94 100 LYS A CA 1
ATOM 822 C C . LYS A 1 100 ? -10.823 -8.532 7.953 1.00 97.94 100 LYS A C 1
ATOM 824 O O . LYS A 1 100 ? -11.073 -8.141 6.819 1.00 97.94 100 LYS A O 1
ATOM 829 N N . VAL A 1 101 ? -10.037 -7.855 8.791 1.00 97.50 101 VAL A N 1
ATOM 830 C CA . VAL A 1 101 ? -9.398 -6.583 8.424 1.00 97.50 101 VAL A CA 1
ATOM 831 C C . VAL A 1 101 ? -8.262 -6.813 7.428 1.00 97.50 101 VAL A C 1
ATOM 833 O O . VAL A 1 101 ? -8.210 -6.102 6.431 1.00 97.50 101 VAL A O 1
ATOM 836 N N . LYS A 1 102 ? -7.419 -7.837 7.640 1.00 98.31 102 LYS A N 1
ATOM 837 C CA . LYS A 1 102 ? -6.346 -8.199 6.694 1.00 98.31 102 LYS A CA 1
ATOM 838 C C . LYS A 1 102 ? -6.905 -8.489 5.301 1.00 98.31 102 LYS A C 1
ATOM 840 O O . LYS A 1 102 ? -6.496 -7.857 4.339 1.00 98.31 102 LYS A O 1
ATOM 845 N N . ASN A 1 103 ? -7.910 -9.362 5.206 1.00 98.50 103 ASN A N 1
ATOM 846 C CA . ASN A 1 103 ? -8.539 -9.711 3.931 1.00 98.50 103 ASN A CA 1
ATOM 847 C C . ASN A 1 103 ? -9.149 -8.491 3.233 1.00 98.50 103 ASN A C 1
ATOM 849 O O . ASN A 1 103 ? -9.050 -8.378 2.018 1.00 98.50 103 ASN A O 1
ATOM 853 N N . LYS A 1 104 ? -9.761 -7.572 3.994 1.00 98.56 104 LYS A N 1
ATOM 854 C CA . LYS A 1 104 ? -10.300 -6.335 3.428 1.00 98.56 104 LYS A CA 1
ATOM 855 C C . LYS A 1 104 ? -9.200 -5.468 2.816 1.00 98.56 104 LYS A C 1
ATOM 857 O O . LYS A 1 104 ? -9.383 -4.993 1.705 1.00 98.56 104 LYS A O 1
ATOM 862 N N . ILE A 1 105 ? -8.082 -5.275 3.516 1.00 98.69 105 ILE A N 1
ATOM 863 C CA . ILE A 1 105 ? -6.942 -4.499 3.002 1.00 98.69 105 ILE A CA 1
ATOM 864 C C . ILE A 1 105 ? -6.395 -5.146 1.728 1.00 98.69 105 ILE A C 1
ATOM 866 O O . ILE A 1 105 ? -6.262 -4.467 0.719 1.00 98.69 105 ILE A O 1
ATOM 870 N N . LEU A 1 106 ? -6.158 -6.461 1.754 1.00 98.56 106 LEU A N 1
ATOM 871 C CA . LEU A 1 106 ? -5.612 -7.196 0.610 1.00 98.56 106 LEU A CA 1
ATOM 872 C C . LEU A 1 106 ? -6.546 -7.188 -0.606 1.00 98.56 106 LEU A C 1
ATOM 874 O O . LEU A 1 106 ? -6.068 -7.173 -1.725 1.00 98.56 106 LEU A O 1
ATOM 878 N N . SER A 1 107 ? -7.868 -7.157 -0.407 1.00 98.31 107 SER A N 1
ATOM 879 C CA . SER A 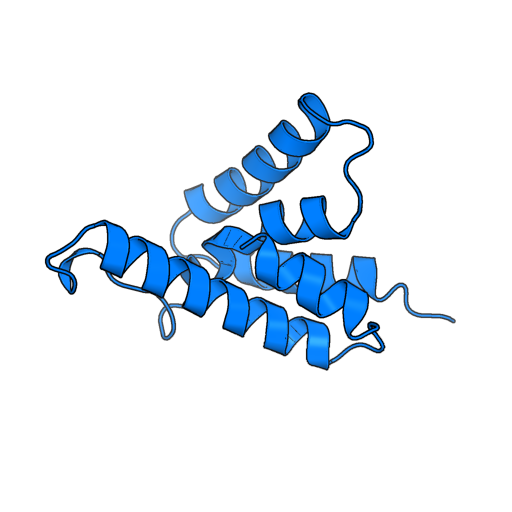1 107 ? -8.833 -7.051 -1.515 1.00 98.31 107 SER A CA 1
ATOM 880 C C . SER A 1 107 ? -8.915 -5.662 -2.164 1.00 98.31 107 SER A C 1
ATOM 882 O O . SER A 1 107 ? -9.641 -5.498 -3.140 1.00 98.31 107 SER A O 1
ATOM 884 N N . LEU A 1 108 ? -8.257 -4.656 -1.577 1.00 98.19 108 LEU A N 1
ATOM 885 C CA . LEU A 1 108 ? -8.266 -3.261 -2.032 1.00 98.19 108 LEU A CA 1
ATOM 886 C C . LEU A 1 108 ? -6.943 -2.838 -2.692 1.00 98.19 108 LEU A C 1
ATOM 888 O O . LEU A 1 108 ? -6.828 -1.680 -3.093 1.00 98.19 108 LEU A O 1
ATOM 892 N N . ILE A 1 109 ? -5.966 -3.745 -2.758 1.00 95.56 109 ILE A N 1
ATOM 893 C CA . ILE A 1 109 ? -4.681 -3.579 -3.451 1.00 95.56 109 ILE A CA 1
ATOM 894 C C . ILE A 1 109 ? -4.765 -4.325 -4.778 1.00 95.56 109 ILE A C 1
ATOM 896 O O . ILE A 1 109 ? -4.374 -3.719 -5.799 1.00 95.56 109 ILE A O 1
#

Sequence (109 aa):
MSINYRKAIENEVEDIISRSDVPEDYAHAKSVKEWVLKFRPDADWALQIAAFAHDVERALPKRKVIRSKFYDYNDFKNAHALSSAEVIQEIMDKYPLSRKVKNKILSLI

Radius of gyration: 13.94 Å; chains: 1; bounding box: 31×26×50 Å

Secondary structure (DSSP, 8-state):
----HHHHHHHHHHHHHTT-SSHHHHHHHHHHHHHHHHH-TT--HHHHHHHHHTTGGGG-TTT---GGG-SSHHHHHHHHHHHHHHHHHHHHTTTT--HHHHHHHHTT-